Protein AF-A0AAN7AC99-F1 (afdb_monomer)

Solvent-accessible surface area (backbone atoms only — not comparable to full-atom values): 10143 Å² total; per-residue (Å²): 61,34,10,48,75,54,50,73,78,35,61,65,50,78,45,85,40,84,50,77,45,73,51,85,90,73,48,74,41,84,30,55,33,36,29,42,34,44,50,73,46,70,27,24,34,91,86,66,47,82,40,74,46,82,44,77,47,74,32,44,46,38,80,82,43,95,78,34,57,52,81,52,66,87,57,31,57,85,30,52,51,42,79,42,80,88,78,26,31,37,37,25,59,74,73,48,34,37,29,78,55,86,79,74,82,84,65,78,83,82,85,72,84,70,44,68,74,61,93,81,88,73,60,95,94,62,86,80,91,76,62,64,50,67,80,86,73,68,79,87,46,75,45,78,45,78,54,93,49,95,88,51,69,75,45,79,46,49,64,81,62,129

Sequence (162 aa):
MIGRDLLKKFDHTIEDRLGKGKGIAKKKVKLTQWATFTCYLKGEDYNGVPTLAKITKGGWVVEELEAGALLGQDFLKPYGGIINLETAEIDLTQIKLKVKGKIQPTSRACTRKVTTTKKVTLMPGQEAYVPVDYKPLPNDRCFRFEPGHAAGLEAVVDAKTP

pLDDT: mean 80.94, std 13.47, range [46.47, 96.5]

Secondary structure (DSSP, 8-state):
-EEHHHHTTSEEEEEEEEEEEE-GGGPEEEEEEEEEEEEEEEEE-TTS-EEEEEEEEEEEEES--TTSB---HHHHGGGTEEEETTTTEEEEGGGTEEEE------SPP-----EESS-----TT---PPPEE-PPPPTT--EEE--SSTTPPPEEE-TT--

Structure (mmCIF, N/CA/C/O backbone):
data_AF-A0AAN7AC99-F1
#
_entry.id   AF-A0AAN7AC99-F1
#
loop_
_atom_site.group_PDB
_atom_site.id
_atom_site.type_symbol
_atom_site.label_atom_id
_atom_site.label_alt_id
_atom_site.label_comp_id
_atom_site.label_asym_id
_atom_site.label_entity_id
_atom_site.label_seq_id
_atom_site.pdbx_PDB_ins_code
_atom_site.Cartn_x
_atom_site.Cartn_y
_atom_site.Cartn_z
_atom_site.occupancy
_atom_site.B_iso_or_equiv
_atom_site.auth_seq_id
_atom_site.auth_comp_id
_atom_site.auth_asym_id
_atom_site.auth_atom_id
_atom_site.pdbx_PDB_model_num
ATOM 1 N N . MET A 1 1 ? -5.072 6.371 5.756 1.00 91.00 1 MET A N 1
ATOM 2 C CA . MET A 1 1 ? -6.362 7.083 5.955 1.00 91.00 1 MET A CA 1
ATOM 3 C C . MET A 1 1 ? -7.482 6.120 5.621 1.00 91.00 1 MET A C 1
ATOM 5 O O . MET A 1 1 ? -7.265 5.271 4.764 1.00 91.00 1 MET A O 1
ATOM 9 N N . ILE A 1 2 ? -8.639 6.235 6.263 1.00 93.31 2 ILE A N 1
ATOM 10 C CA . ILE A 1 2 ? -9.789 5.361 6.016 1.00 93.31 2 ILE A CA 1
ATOM 11 C C . ILE A 1 2 ? -11.086 6.173 6.002 1.00 93.31 2 ILE A C 1
ATOM 13 O O . ILE A 1 2 ? -11.273 7.064 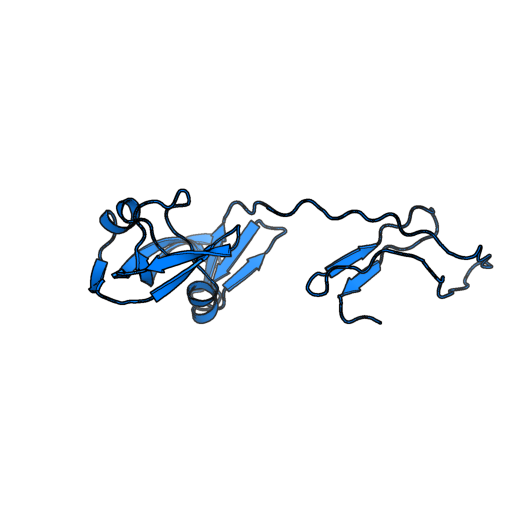6.830 1.00 93.31 2 ILE A O 1
ATOM 17 N N . GLY A 1 3 ? -11.951 5.885 5.033 1.00 93.38 3 GLY A N 1
ATOM 18 C CA . GLY A 1 3 ? -13.291 6.448 4.938 1.00 93.38 3 GLY A CA 1
ATOM 19 C C . GLY A 1 3 ? -14.195 5.871 6.021 1.00 93.38 3 GLY A C 1
ATOM 20 O O . GLY A 1 3 ? -14.154 4.665 6.284 1.00 93.38 3 GLY A O 1
ATOM 21 N N . ARG A 1 4 ? -15.025 6.713 6.640 1.00 93.50 4 ARG A N 1
ATOM 22 C CA . ARG A 1 4 ? -15.899 6.319 7.754 1.00 93.50 4 ARG A CA 1
ATOM 23 C C . ARG A 1 4 ? -16.811 5.143 7.398 1.00 93.50 4 ARG A C 1
ATOM 25 O O . ARG A 1 4 ? -16.999 4.249 8.217 1.00 93.50 4 ARG A O 1
ATOM 32 N N . ASP A 1 5 ? -17.335 5.102 6.178 1.00 93.06 5 ASP A N 1
ATOM 33 C CA . ASP A 1 5 ? -18.243 4.029 5.760 1.00 93.06 5 ASP A CA 1
ATOM 34 C C . ASP A 1 5 ? -17.555 2.680 5.569 1.00 93.06 5 ASP A C 1
ATOM 36 O O . ASP A 1 5 ? -18.155 1.640 5.843 1.00 93.06 5 ASP A O 1
ATOM 40 N N . LEU A 1 6 ? -16.287 2.677 5.150 1.00 92.94 6 LEU A N 1
ATOM 41 C CA . LEU A 1 6 ? -15.504 1.446 5.111 1.00 92.94 6 LEU A CA 1
ATOM 42 C C . LEU A 1 6 ? -15.120 1.005 6.527 1.00 92.94 6 LEU A C 1
ATOM 44 O O . LEU A 1 6 ? -15.217 -0.178 6.839 1.00 92.94 6 LEU A O 1
ATOM 48 N N . LEU A 1 7 ? -14.737 1.952 7.389 1.00 94.62 7 LEU A N 1
ATOM 49 C CA . LEU A 1 7 ? -14.341 1.682 8.771 1.00 94.62 7 LEU A CA 1
ATOM 50 C C . LEU A 1 7 ? -15.433 0.941 9.559 1.00 94.62 7 LEU A C 1
ATOM 52 O O . LEU A 1 7 ? -15.119 -0.013 10.262 1.00 94.62 7 LEU A O 1
ATOM 56 N N . LYS A 1 8 ? -16.711 1.307 9.376 1.00 93.75 8 LYS A N 1
ATOM 57 C CA . LYS A 1 8 ? -17.866 0.641 10.015 1.00 93.75 8 LYS A CA 1
ATOM 58 C C . LYS A 1 8 ? -17.958 -0.866 9.733 1.00 93.75 8 LYS A C 1
ATOM 60 O O . LYS A 1 8 ? -18.641 -1.570 10.466 1.00 93.75 8 LYS A O 1
ATOM 65 N N . LYS A 1 9 ? -17.316 -1.360 8.668 1.00 93.44 9 LYS A N 1
ATOM 66 C CA . LYS A 1 9 ? -17.312 -2.785 8.290 1.00 93.44 9 LYS A CA 1
ATOM 67 C C . LYS A 1 9 ? -16.213 -3.588 8.986 1.00 93.44 9 LYS A C 1
ATOM 69 O O . LYS A 1 9 ? -16.163 -4.805 8.827 1.00 93.44 9 LYS A O 1
ATOM 74 N N . PHE A 1 10 ? -15.315 -2.919 9.700 1.00 93.69 10 PHE A N 1
ATOM 75 C CA . PHE A 1 10 ? -14.202 -3.537 10.403 1.00 93.69 10 PHE A CA 1
ATOM 76 C C . PHE A 1 10 ? -14.416 -3.480 11.908 1.00 93.69 10 PHE A C 1
ATOM 78 O O . PHE A 1 10 ? -15.097 -2.592 12.420 1.00 93.69 10 PHE A O 1
ATOM 85 N N . ASP A 1 11 ? -13.786 -4.411 12.617 1.00 93.25 11 ASP A N 1
ATOM 86 C CA . ASP A 1 11 ? -13.581 -4.253 14.051 1.00 93.25 11 ASP A CA 1
ATOM 87 C C . ASP A 1 11 ? -12.610 -3.086 14.269 1.00 93.25 11 ASP A C 1
ATOM 89 O O . ASP A 1 11 ? -11.537 -3.049 13.648 1.00 93.25 11 ASP A O 1
ATOM 93 N N . HIS A 1 12 ? -13.025 -2.091 15.054 1.00 96.44 12 HIS A N 1
ATOM 94 C CA . HIS A 1 12 ? -12.291 -0.841 15.181 1.00 96.44 12 HIS A CA 1
ATOM 95 C C . HIS A 1 12 ? -12.543 -0.092 16.490 1.00 96.44 12 HIS A C 1
ATOM 97 O O . HIS A 1 12 ? -13.604 -0.173 17.102 1.00 96.44 12 HIS A O 1
ATOM 103 N N . THR A 1 13 ? -11.561 0.726 16.862 1.00 96.44 13 THR A N 1
ATOM 104 C CA . THR A 1 13 ? -11.660 1.757 17.896 1.00 96.44 13 THR A CA 1
ATOM 105 C C . THR A 1 13 ? -11.410 3.128 17.276 1.00 96.44 13 THR A C 1
ATOM 107 O O . THR A 1 13 ? -10.697 3.235 16.275 1.00 96.44 13 THR A O 1
ATOM 110 N N . ILE A 1 14 ? -12.000 4.180 17.850 1.00 96.12 14 ILE A N 1
ATOM 111 C CA . ILE A 1 14 ? -11.800 5.572 17.427 1.00 96.12 14 ILE A CA 1
ATOM 112 C C . ILE A 1 14 ? -11.394 6.397 18.643 1.00 96.12 14 ILE A C 1
ATOM 114 O O . ILE A 1 14 ? -12.011 6.290 19.699 1.00 96.12 14 ILE A O 1
ATOM 118 N N . GLU A 1 15 ? -10.383 7.238 18.468 1.00 96.50 15 GLU A N 1
ATOM 119 C CA . GLU A 1 15 ? -9.959 8.244 19.434 1.00 96.50 15 GLU A CA 1
ATOM 120 C C . GLU A 1 15 ? -9.945 9.633 18.787 1.00 96.50 15 GLU A C 1
ATOM 122 O O . GLU A 1 15 ? -9.653 9.792 17.591 1.00 96.50 15 GLU A O 1
ATOM 127 N N . ASP A 1 16 ? -10.237 10.653 19.590 1.00 95.75 16 ASP A N 1
ATOM 128 C CA . ASP A 1 16 ? -10.082 12.034 19.162 1.00 95.75 16 ASP A CA 1
ATOM 129 C C . ASP A 1 16 ? -8.599 12.390 19.138 1.00 95.75 16 ASP A C 1
ATOM 131 O O . ASP A 1 16 ? -7.880 12.324 20.136 1.00 95.75 16 ASP A O 1
ATOM 135 N N . ARG A 1 17 ? -8.124 12.780 17.958 1.00 94.31 17 ARG A N 1
ATOM 136 C CA . ARG A 1 17 ? -6.724 13.113 17.732 1.00 94.31 17 ARG A CA 1
ATOM 137 C C . ARG A 1 17 ? -6.632 14.191 16.671 1.00 94.31 17 ARG A C 1
ATOM 139 O O . ARG A 1 17 ? -7.193 14.071 15.587 1.00 94.31 17 ARG A O 1
ATOM 146 N N . LEU A 1 18 ? -5.892 15.255 16.957 1.00 91.12 18 LEU A N 1
ATOM 147 C CA . LEU A 1 18 ? -5.720 16.345 16.004 1.00 91.12 18 LEU A CA 1
ATOM 148 C C . LEU A 1 18 ? -4.532 16.074 15.080 1.00 91.12 18 LEU A C 1
ATOM 150 O O . LEU A 1 18 ? -3.412 15.820 15.521 1.00 91.12 18 LEU A O 1
ATOM 154 N N . GLY A 1 19 ? -4.782 16.172 13.780 1.00 88.69 19 GLY A N 1
ATOM 155 C CA . GLY A 1 19 ? -3.798 15.990 12.725 1.00 88.69 19 GLY A CA 1
ATOM 156 C C . GLY A 1 19 ? -4.047 16.918 11.541 1.00 88.69 19 GLY A C 1
ATOM 157 O O . GLY A 1 19 ? -5.092 17.562 11.406 1.00 88.69 19 GLY A O 1
ATOM 158 N N . LYS A 1 20 ? -3.057 16.999 10.653 1.00 85.31 20 LYS A N 1
ATOM 159 C CA . LYS A 1 20 ? -3.162 17.726 9.385 1.00 85.31 20 LYS A CA 1
ATOM 160 C C . LYS A 1 20 ? -2.705 16.811 8.259 1.00 85.31 20 LYS A C 1
ATOM 162 O O . LYS A 1 20 ? -1.591 16.298 8.296 1.00 85.31 20 LYS A O 1
ATOM 167 N N . GLY A 1 21 ? -3.562 16.633 7.262 1.00 81.44 21 GLY A N 1
ATOM 168 C CA . GLY A 1 21 ? -3.241 15.963 6.006 1.00 81.44 21 GLY A CA 1
ATOM 169 C C . GLY A 1 21 ? -3.084 16.977 4.879 1.00 81.44 21 GLY A C 1
ATOM 170 O O . GLY A 1 21 ? -3.640 18.078 4.930 1.00 81.44 21 GLY A O 1
ATOM 171 N N . LYS A 1 22 ? -2.336 16.613 3.839 1.00 79.94 22 LYS A N 1
ATOM 172 C CA . LYS A 1 22 ? -2.223 17.408 2.615 1.00 79.94 22 LYS A CA 1
ATOM 173 C C . LYS A 1 22 ? -2.600 16.532 1.430 1.00 79.94 22 LYS A C 1
ATOM 175 O O . LYS A 1 22 ? -1.973 15.502 1.214 1.00 79.94 22 LYS A O 1
ATOM 180 N N . GLY A 1 23 ? -3.624 16.951 0.695 1.00 71.06 23 GLY A N 1
ATOM 181 C CA . GLY A 1 23 ? -4.068 16.269 -0.515 1.00 71.06 23 GLY A CA 1
ATOM 182 C C . GLY A 1 23 ? -3.488 16.870 -1.793 1.00 71.06 23 GLY A C 1
ATOM 183 O O . GLY A 1 23 ? -2.695 17.824 -1.779 1.00 71.06 23 GLY A O 1
ATOM 184 N N . ILE A 1 24 ? -3.960 16.329 -2.916 1.00 61.31 24 ILE A N 1
ATOM 185 C CA . ILE A 1 24 ? -3.816 16.931 -4.244 1.00 61.31 24 ILE A CA 1
ATOM 186 C C . ILE A 1 24 ? -4.414 18.356 -4.195 1.00 61.31 24 ILE A C 1
ATOM 188 O O . ILE A 1 24 ? -5.363 18.615 -3.457 1.00 61.31 24 ILE A O 1
ATOM 192 N N . ALA A 1 25 ? -3.800 19.308 -4.907 1.00 59.34 25 ALA A N 1
ATOM 193 C CA . ALA A 1 25 ? -4.110 20.749 -4.870 1.00 59.34 25 ALA A CA 1
ATOM 194 C C . ALA A 1 25 ? -3.717 21.517 -3.586 1.00 59.34 25 ALA A C 1
ATOM 196 O O . ALA A 1 25 ? -4.184 22.630 -3.360 1.00 59.34 25 ALA A O 1
ATOM 197 N N . LYS A 1 26 ? -2.818 20.973 -2.747 1.00 55.72 26 LYS A N 1
ATOM 198 C CA . LYS A 1 26 ? -2.272 21.641 -1.538 1.00 55.72 26 LYS A CA 1
ATOM 199 C C . LYS A 1 26 ? -3.327 22.045 -0.491 1.00 55.72 26 LYS A C 1
ATOM 201 O O . LYS A 1 26 ? -2.976 22.722 0.478 1.00 55.72 26 LYS A O 1
ATOM 206 N N . LYS A 1 27 ? -4.580 21.603 -0.630 1.00 69.38 27 LYS A N 1
ATOM 207 C CA . LYS A 1 27 ? -5.632 21.845 0.358 1.00 69.38 27 LYS A CA 1
ATOM 208 C C . LYS A 1 27 ? -5.279 21.072 1.631 1.00 69.38 27 LYS A C 1
ATOM 210 O O . LYS A 1 27 ? -5.041 19.862 1.595 1.00 69.38 27 LYS A O 1
ATOM 215 N N . LYS A 1 28 ? -5.157 21.794 2.747 1.00 75.19 28 LYS A N 1
ATOM 216 C CA . LYS A 1 28 ? -4.938 21.193 4.066 1.00 75.19 28 LYS A CA 1
ATOM 217 C C . LYS A 1 28 ? -6.261 20.593 4.523 1.00 75.19 28 LYS A C 1
ATOM 219 O O . LYS A 1 28 ? -7.256 21.307 4.598 1.00 75.19 28 LYS A O 1
ATOM 224 N N . VAL A 1 29 ? -6.258 19.303 4.829 1.00 79.81 29 VAL A N 1
ATOM 225 C CA . VAL A 1 29 ? -7.406 18.615 5.421 1.00 79.81 29 VA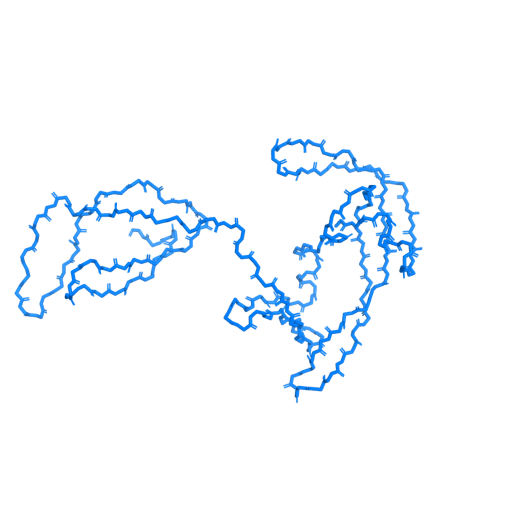L A CA 1
ATOM 226 C C . VAL A 1 29 ? -7.159 18.539 6.922 1.00 79.81 29 VAL A C 1
ATOM 228 O O . VAL A 1 29 ? -6.108 18.058 7.359 1.00 79.81 29 VAL A O 1
ATOM 231 N N . LYS A 1 30 ? -8.095 19.073 7.710 1.00 83.69 30 LYS A N 1
ATOM 232 C CA . LYS A 1 30 ? -8.075 18.931 9.168 1.00 83.69 30 LYS A CA 1
ATOM 233 C C . LYS A 1 30 ? -8.521 17.509 9.496 1.00 83.69 30 LYS A C 1
ATOM 235 O O . LYS A 1 30 ? -9.571 17.083 9.034 1.00 83.69 30 LYS A O 1
ATOM 240 N N . LEU A 1 31 ? -7.708 16.793 10.261 1.00 90.38 31 LEU A N 1
ATOM 241 C CA . LEU A 1 31 ? -7.987 15.432 10.703 1.00 90.38 31 LEU A CA 1
ATOM 242 C C . LEU A 1 31 ? -8.249 15.503 12.205 1.00 90.38 31 LEU A C 1
ATOM 244 O O . LEU A 1 31 ? -7.467 16.120 12.929 1.00 90.38 31 LEU A O 1
ATOM 248 N N . THR A 1 32 ? -9.374 14.960 12.655 1.00 92.56 32 THR A N 1
ATOM 249 C CA . THR A 1 32 ? -9.828 15.083 14.052 1.00 92.56 32 THR A CA 1
ATOM 250 C C . THR A 1 32 ? -9.977 13.745 14.756 1.00 92.56 32 THR A C 1
ATOM 252 O O . THR A 1 32 ? -10.095 13.724 15.976 1.00 92.56 32 THR A O 1
ATOM 255 N N . GLN A 1 33 ? -9.955 12.643 14.009 1.00 95.12 33 GLN A N 1
ATOM 256 C CA . GLN A 1 33 ? -10.164 11.306 14.543 1.00 95.12 33 GLN A CA 1
ATOM 257 C C . GLN A 1 33 ? -9.141 10.331 13.980 1.00 95.12 33 GLN A C 1
ATOM 259 O O . GLN A 1 33 ? -8.847 10.322 12.779 1.00 95.12 33 GLN A O 1
ATOM 264 N N . TRP A 1 34 ? -8.618 9.494 14.864 1.00 95.69 34 TRP A N 1
ATOM 265 C CA . TRP A 1 34 ? -7.735 8.389 14.536 1.00 95.69 34 TRP A CA 1
ATOM 266 C C . TRP A 1 34 ? -8.445 7.085 14.875 1.00 95.69 34 TRP A C 1
ATOM 268 O O . TRP A 1 34 ? -9.023 6.960 15.949 1.00 95.69 34 TRP A O 1
ATOM 278 N N . ALA A 1 35 ? -8.422 6.125 13.956 1.00 96.31 35 ALA A N 1
ATOM 279 C CA . ALA A 1 35 ? -8.989 4.807 14.188 1.00 96.31 35 ALA A CA 1
ATOM 280 C C . ALA A 1 35 ? -7.905 3.740 14.165 1.00 96.31 35 ALA A C 1
ATOM 282 O O . ALA A 1 35 ? -7.013 3.788 13.317 1.00 96.31 35 ALA A O 1
ATOM 283 N N . THR A 1 36 ? -8.022 2.754 15.049 1.00 96.25 36 THR A N 1
ATOM 284 C CA . THR A 1 36 ? -7.304 1.481 14.937 1.00 96.25 36 THR A CA 1
ATOM 285 C C . THR A 1 36 ? -8.305 0.435 14.493 1.00 96.25 36 THR A C 1
ATOM 287 O O . THR A 1 36 ? -9.332 0.274 15.137 1.00 96.25 36 THR A O 1
ATOM 290 N N . PHE A 1 37 ? -8.039 -0.244 13.383 1.00 94.81 37 PHE A N 1
ATOM 291 C CA . PHE A 1 37 ? -8.970 -1.197 12.790 1.00 94.81 37 PHE A CA 1
ATOM 292 C C . PHE A 1 37 ? -8.253 -2.453 12.313 1.00 94.81 37 PHE A C 1
ATOM 294 O O . PHE A 1 37 ? -7.076 -2.418 11.941 1.00 94.81 37 PHE A O 1
ATOM 301 N N . THR A 1 38 ? -8.981 -3.565 12.300 1.00 93.56 38 THR A N 1
ATOM 302 C CA . THR A 1 38 ? -8.496 -4.837 11.773 1.00 93.56 38 THR A CA 1
ATOM 303 C C . THR A 1 38 ? -9.171 -5.156 10.447 1.00 93.56 38 THR A C 1
ATOM 305 O O . THR A 1 38 ? -10.394 -5.242 10.362 1.00 93.56 38 THR A O 1
ATOM 308 N N . CYS A 1 39 ? -8.370 -5.375 9.408 1.00 91.31 39 CYS A N 1
ATOM 309 C CA . CYS A 1 39 ? -8.830 -5.828 8.103 1.00 91.31 39 CYS A CA 1
ATOM 310 C C . CYS A 1 39 ? -8.186 -7.165 7.718 1.00 91.31 39 CYS A C 1
ATOM 312 O O . CYS A 1 39 ? -7.203 -7.612 8.314 1.00 91.31 39 CYS A O 1
ATOM 314 N N . TYR A 1 40 ? -8.767 -7.809 6.709 1.00 91.62 40 TYR A N 1
ATOM 315 C CA . TYR A 1 40 ? -8.271 -9.063 6.162 1.00 91.62 40 TYR A CA 1
ATOM 316 C C . TYR A 1 40 ? -7.837 -8.847 4.716 1.00 91.62 40 TYR A C 1
ATOM 318 O O . TYR A 1 40 ? -8.619 -8.354 3.900 1.00 91.62 40 TYR A O 1
ATOM 326 N N . LEU A 1 41 ? -6.596 -9.209 4.400 1.00 91.44 41 LEU A N 1
ATOM 327 C CA . LEU A 1 41 ? -6.070 -9.176 3.041 1.00 91.44 41 LEU A CA 1
ATOM 328 C C . LEU A 1 41 ? -6.091 -10.572 2.445 1.00 91.44 41 LEU A C 1
ATOM 330 O O . LEU A 1 41 ? -5.493 -11.502 2.984 1.00 91.44 41 LEU A O 1
ATOM 334 N N . LYS A 1 42 ? -6.776 -10.696 1.313 1.00 92.75 42 LYS A N 1
ATOM 335 C CA . LYS A 1 42 ? -6.763 -11.904 0.498 1.00 92.75 42 LYS A CA 1
ATOM 336 C C . LYS A 1 42 ? -5.564 -11.851 -0.443 1.00 92.75 42 LYS A C 1
ATOM 338 O O . LYS A 1 42 ? -5.370 -10.853 -1.133 1.00 92.75 42 LYS A O 1
ATOM 343 N N . GLY A 1 43 ? -4.799 -12.930 -0.483 1.00 94.31 43 GLY A N 1
ATOM 344 C CA . GLY A 1 43 ? -3.658 -13.089 -1.371 1.00 94.31 43 GLY A CA 1
ATOM 345 C C . GLY A 1 43 ? -3.342 -14.559 -1.611 1.00 94.31 43 GLY A C 1
ATOM 346 O O . GLY A 1 43 ? -4.164 -15.435 -1.343 1.00 94.31 43 GLY A O 1
ATOM 347 N N . GLU A 1 44 ? -2.144 -14.813 -2.106 1.00 96.06 44 GLU A N 1
ATOM 348 C CA . GLU A 1 44 ? -1.564 -16.140 -2.296 1.00 96.06 44 GLU A CA 1
ATOM 349 C C . GLU A 1 44 ? -0.279 -16.226 -1.465 1.00 96.06 44 GLU A C 1
ATOM 351 O O . GLU A 1 44 ? 0.450 -15.238 -1.340 1.00 96.06 44 GLU A O 1
ATOM 356 N N . ASP A 1 45 ? -0.003 -17.381 -0.866 1.00 94.06 45 ASP A N 1
ATOM 357 C CA . ASP A 1 45 ? 1.312 -17.635 -0.283 1.00 94.06 45 ASP A CA 1
ATOM 358 C C . ASP A 1 45 ? 2.361 -17.865 -1.391 1.00 94.06 45 ASP A C 1
ATOM 360 O O . ASP A 1 45 ? 2.076 -17.819 -2.591 1.00 94.06 45 ASP A O 1
ATOM 364 N N . TYR A 1 46 ? 3.611 -18.125 -1.011 1.00 92.94 46 TYR A N 1
ATOM 365 C CA . TYR A 1 46 ? 4.682 -18.350 -1.991 1.00 92.94 46 TYR A CA 1
ATOM 366 C C . TYR A 1 46 ? 4.580 -19.690 -2.736 1.00 92.94 46 TYR A C 1
ATOM 368 O O . TYR A 1 46 ? 5.282 -19.878 -3.727 1.00 92.94 46 TYR A O 1
ATOM 376 N N . ASN A 1 47 ? 3.691 -20.582 -2.299 1.00 93.25 47 ASN A N 1
ATOM 377 C CA . ASN A 1 47 ? 3.373 -21.837 -2.972 1.00 93.25 47 ASN A CA 1
ATOM 378 C C . ASN A 1 47 ? 2.136 -21.708 -3.882 1.00 93.25 47 ASN A C 1
ATOM 380 O O . ASN A 1 47 ? 1.724 -22.694 -4.489 1.00 93.25 47 ASN A O 1
ATOM 384 N N . GLY A 1 48 ? 1.533 -20.516 -3.977 1.00 90.88 48 GLY A N 1
ATOM 385 C CA . GLY A 1 48 ? 0.320 -20.265 -4.757 1.00 90.88 48 GLY A CA 1
ATOM 386 C C . GLY A 1 48 ? -0.981 -20.645 -4.041 1.00 90.88 48 GLY A C 1
ATOM 387 O O . GLY A 1 48 ? -2.034 -20.693 -4.674 1.00 90.88 48 GLY A O 1
ATOM 388 N N . VAL A 1 49 ? -0.945 -20.917 -2.733 1.00 94.31 49 VAL A N 1
ATOM 389 C CA . VAL A 1 49 ? -2.124 -21.280 -1.940 1.00 94.31 49 VAL A CA 1
ATOM 390 C C . VAL A 1 49 ? -2.895 -20.017 -1.544 1.00 94.31 49 VAL A C 1
ATOM 392 O O . VAL A 1 49 ? -2.328 -19.128 -0.894 1.00 94.31 49 VAL A O 1
ATOM 395 N N . PRO A 1 50 ? -4.201 -19.922 -1.866 1.00 95.12 50 PRO A N 1
ATOM 396 C CA . PRO A 1 50 ? -5.035 -18.811 -1.430 1.00 95.12 50 PRO A CA 1
ATOM 397 C C . PRO A 1 50 ? -5.026 -18.670 0.092 1.00 95.12 50 PRO A C 1
ATOM 399 O O . PRO A 1 50 ? -5.405 -19.585 0.819 1.00 95.12 50 PRO A O 1
ATOM 402 N N . THR A 1 51 ? -4.619 -17.499 0.569 1.00 94.12 51 THR A N 1
ATOM 403 C CA . THR A 1 51 ? -4.407 -17.219 1.990 1.00 94.12 51 THR A CA 1
ATOM 404 C C . THR A 1 51 ? -5.095 -15.914 2.380 1.00 94.12 51 THR A C 1
ATOM 406 O O . THR A 1 51 ? -5.188 -14.969 1.591 1.00 94.12 51 THR A O 1
ATOM 409 N N . LEU A 1 52 ? -5.594 -15.860 3.616 1.00 93.75 52 LEU A N 1
ATOM 410 C CA . LEU A 1 52 ? -6.197 -14.669 4.204 1.00 93.75 52 LEU A CA 1
ATOM 411 C C . LEU A 1 52 ? -5.353 -14.202 5.393 1.00 93.75 52 LEU A C 1
ATOM 413 O O . LEU A 1 52 ? -5.280 -14.884 6.412 1.00 93.75 52 LEU A O 1
ATOM 417 N N . ALA A 1 53 ? -4.728 -13.034 5.275 1.00 93.31 53 ALA A N 1
ATOM 418 C CA . ALA A 1 53 ? -3.925 -12.453 6.344 1.00 93.31 53 ALA A CA 1
ATOM 419 C C . ALA A 1 53 ? -4.734 -11.441 7.157 1.00 93.31 53 ALA A C 1
ATOM 421 O O . ALA A 1 53 ? -5.354 -10.535 6.600 1.00 93.31 53 ALA A O 1
ATOM 422 N N . LYS A 1 54 ? -4.692 -11.570 8.486 1.00 93.31 54 LYS A N 1
ATOM 423 C CA . LYS A 1 54 ? -5.272 -10.605 9.427 1.00 93.31 54 LYS A CA 1
ATOM 424 C C . LYS A 1 54 ? -4.272 -9.484 9.700 1.00 93.31 54 LYS A C 1
ATOM 426 O O . LYS A 1 54 ? -3.134 -9.751 10.077 1.00 93.31 54 LYS A O 1
ATOM 431 N N . ILE A 1 55 ? -4.705 -8.236 9.551 1.00 91.25 55 ILE A N 1
ATOM 432 C CA . ILE A 1 55 ? -3.861 -7.050 9.704 1.00 91.25 55 ILE A CA 1
ATOM 433 C C . ILE A 1 55 ? -4.568 -6.044 10.597 1.00 91.25 55 ILE A C 1
ATOM 435 O O . ILE A 1 55 ? -5.703 -5.666 10.330 1.00 91.25 55 ILE A O 1
ATOM 439 N N . THR A 1 56 ? -3.870 -5.559 11.620 1.00 92.31 56 THR A N 1
ATOM 440 C CA . THR A 1 56 ? -4.339 -4.449 12.455 1.00 92.31 56 THR A CA 1
ATOM 441 C C . THR A 1 56 ? -3.543 -3.199 12.130 1.00 92.31 56 THR A C 1
ATOM 443 O O . THR A 1 56 ? -2.311 -3.220 12.129 1.00 92.31 56 THR A O 1
ATOM 446 N N . LYS A 1 57 ? -4.240 -2.099 11.844 1.00 91.81 57 LYS A N 1
ATOM 447 C CA . LYS A 1 57 ? -3.613 -0.856 11.410 1.00 91.81 57 LYS A CA 1
ATOM 448 C C . LYS A 1 57 ? -4.334 0.367 11.966 1.00 91.81 57 LYS A C 1
ATOM 450 O O . LYS A 1 57 ? -5.549 0.384 12.115 1.00 91.81 57 LYS A O 1
ATOM 455 N N . GLY A 1 58 ? -3.553 1.405 12.251 1.00 93.38 58 GLY A N 1
ATOM 456 C CA . GLY A 1 58 ? -4.059 2.730 12.591 1.00 93.38 58 GLY A CA 1
ATOM 457 C C . GLY A 1 58 ? -4.141 3.646 11.370 1.00 93.38 58 GLY A C 1
ATOM 458 O O . GLY A 1 58 ? -3.274 3.595 10.492 1.00 93.38 58 GLY A O 1
ATOM 459 N N . GLY A 1 59 ? -5.140 4.521 11.324 1.00 93.88 59 GLY A N 1
ATOM 460 C CA . GLY A 1 59 ? -5.243 5.545 10.296 1.00 93.88 59 GLY A CA 1
ATOM 461 C C . GLY A 1 59 ? -6.205 6.673 10.648 1.00 93.88 59 GLY A C 1
ATOM 462 O O . GLY A 1 59 ? -7.169 6.496 11.383 1.00 93.88 59 GLY A O 1
ATOM 463 N N . TRP A 1 60 ? -5.959 7.845 10.064 1.00 94.81 60 TRP A N 1
ATOM 464 C CA . TRP A 1 60 ? -6.882 8.976 10.155 1.00 94.81 60 TRP A CA 1
ATOM 465 C C . TRP A 1 60 ? -8.226 8.657 9.500 1.00 94.81 60 TRP A C 1
ATOM 467 O O . TRP A 1 60 ? -8.243 8.188 8.353 1.00 94.81 60 TRP A O 1
ATOM 477 N N . VAL A 1 61 ? -9.310 8.964 10.210 1.00 94.12 61 VAL A N 1
ATOM 478 C CA . VAL A 1 61 ? -10.687 8.844 9.721 1.00 94.12 61 VAL A CA 1
ATOM 479 C C . VAL A 1 61 ? -11.037 10.076 8.897 1.00 94.12 61 VAL A C 1
ATOM 481 O O . VAL A 1 61 ? -10.733 11.207 9.283 1.00 94.12 61 VAL A O 1
ATOM 484 N N . VAL A 1 62 ? -11.672 9.852 7.753 1.00 91.88 62 VAL A N 1
ATOM 485 C CA . VAL A 1 62 ? -12.241 10.898 6.901 1.00 91.88 62 VAL A CA 1
ATOM 486 C C . VAL A 1 62 ? -13.669 10.539 6.524 1.00 91.88 62 VAL A C 1
ATOM 488 O O . VAL A 1 62 ? -13.988 9.361 6.388 1.00 91.88 62 VAL A O 1
ATOM 491 N N . GLU A 1 63 ? -14.525 11.546 6.360 1.00 87.62 63 GLU A N 1
ATOM 492 C CA . GLU A 1 63 ? -15.928 11.319 5.989 1.00 87.62 63 GLU A CA 1
ATOM 493 C C . GLU A 1 63 ? -16.034 10.732 4.581 1.00 87.62 63 GLU A C 1
ATOM 495 O O . GLU A 1 63 ? -16.595 9.657 4.394 1.00 87.62 63 GLU A O 1
ATOM 500 N N . GLU A 1 64 ? -15.398 11.385 3.608 1.00 84.06 64 GLU A N 1
ATOM 501 C CA .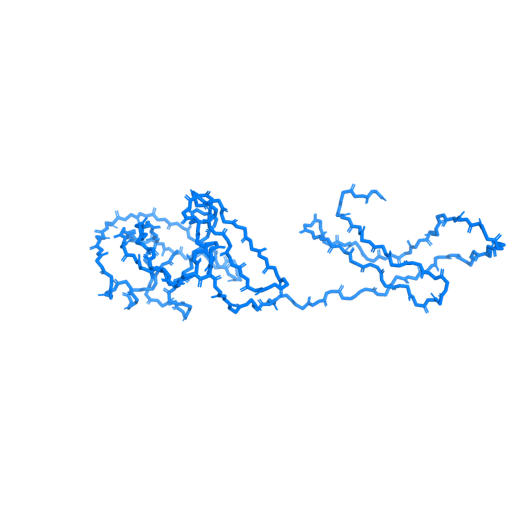 GLU A 1 64 ? -15.494 11.018 2.198 1.00 84.06 64 GLU A CA 1
ATOM 502 C C . GLU A 1 64 ? -14.122 10.624 1.649 1.00 84.06 64 GLU A C 1
ATOM 504 O O . GLU A 1 64 ? -13.180 11.422 1.607 1.00 84.06 64 GLU A O 1
ATOM 509 N N . LEU A 1 65 ? -14.007 9.365 1.226 1.00 85.44 65 LEU A N 1
ATOM 510 C CA . LEU A 1 65 ? -12.824 8.833 0.562 1.00 85.44 65 LEU A CA 1
ATOM 511 C C . LEU A 1 65 ? -13.249 7.805 -0.483 1.00 85.44 65 LEU A C 1
ATOM 513 O O . LEU A 1 65 ? -13.583 6.676 -0.137 1.00 85.44 65 LEU A O 1
ATOM 517 N N . GLU A 1 66 ? -13.192 8.189 -1.758 1.00 83.94 66 GLU A N 1
ATOM 518 C CA . GLU A 1 66 ? -13.630 7.359 -2.893 1.00 83.94 66 GLU A CA 1
ATOM 519 C C . GLU A 1 66 ? -12.929 5.992 -2.934 1.00 83.94 66 GLU A C 1
ATOM 521 O O . GLU A 1 66 ? -13.567 4.962 -3.121 1.00 83.94 66 GLU A O 1
ATOM 526 N N . ALA A 1 67 ? -11.621 5.961 -2.660 1.00 84.31 67 ALA A N 1
ATOM 527 C CA . ALA A 1 67 ? -10.842 4.723 -2.605 1.00 84.31 67 ALA A CA 1
ATOM 528 C C . ALA A 1 67 ? -11.182 3.823 -1.395 1.00 84.31 67 ALA A C 1
ATOM 530 O O . ALA A 1 67 ? -10.643 2.725 -1.270 1.00 84.31 67 ALA A O 1
ATOM 531 N N . GLY A 1 68 ? -12.011 4.292 -0.457 1.00 89.31 68 GLY A N 1
ATOM 532 C CA . G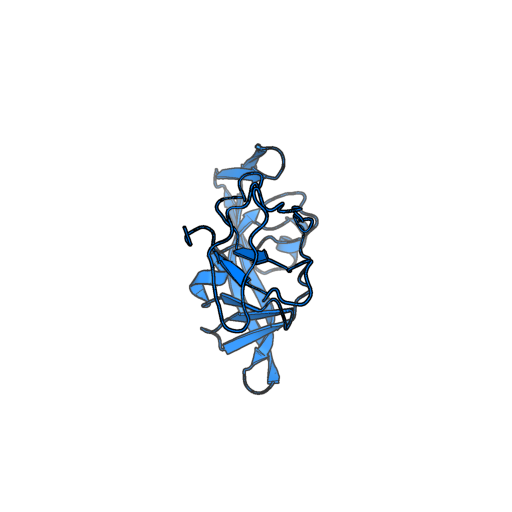LY A 1 68 ? -12.342 3.618 0.799 1.00 89.31 68 GLY A CA 1
ATOM 533 C C . GLY A 1 68 ? -11.212 3.658 1.831 1.00 89.31 68 GLY A C 1
ATOM 534 O O . GLY A 1 68 ? -11.430 4.069 2.969 1.00 89.31 68 GLY A O 1
ATOM 535 N N . ALA A 1 69 ? -9.989 3.288 1.450 1.00 90.88 69 ALA A N 1
ATOM 536 C CA . ALA A 1 69 ? -8.802 3.385 2.293 1.00 90.88 69 ALA A CA 1
ATOM 537 C C . ALA A 1 69 ? -7.550 3.735 1.480 1.00 90.88 69 ALA A C 1
ATOM 539 O O . ALA A 1 69 ? -7.353 3.277 0.360 1.00 90.88 69 ALA A O 1
ATOM 540 N N . LEU A 1 70 ? -6.668 4.525 2.091 1.00 90.19 70 LEU A N 1
ATOM 541 C CA . LEU A 1 70 ? -5.323 4.804 1.596 1.00 90.19 70 LEU A CA 1
ATOM 542 C C . LEU A 1 70 ? -4.315 4.182 2.558 1.00 90.19 70 LEU A C 1
ATOM 544 O O . LEU A 1 70 ? -4.146 4.669 3.685 1.00 90.19 70 LEU A O 1
ATOM 548 N N . LEU A 1 71 ? -3.657 3.120 2.096 1.00 88.88 71 LEU A N 1
ATOM 549 C CA . LEU A 1 71 ? -2.583 2.430 2.801 1.00 88.88 71 LEU A CA 1
ATOM 550 C C . LEU A 1 71 ? -1.240 2.956 2.291 1.00 88.88 71 LEU A C 1
ATOM 552 O O . LEU A 1 71 ? -0.924 2.832 1.110 1.00 88.88 71 LEU A O 1
ATOM 556 N N . GLY A 1 72 ? 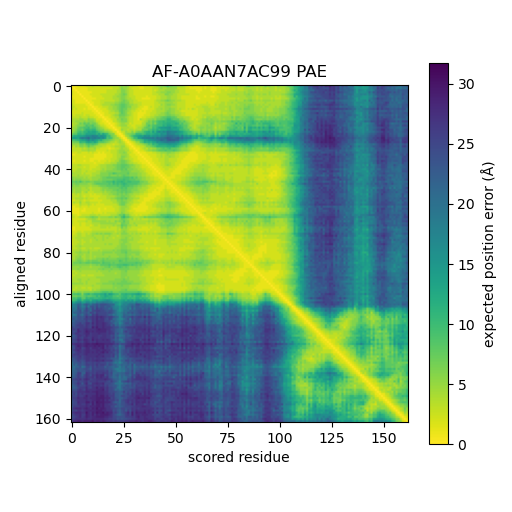-0.487 3.609 3.173 1.00 87.25 72 GLY A N 1
ATOM 557 C CA . GLY A 1 72 ? 0.780 4.238 2.826 1.00 87.25 72 GLY A CA 1
ATOM 558 C C . GLY A 1 72 ? 1.991 3.358 3.116 1.00 87.25 72 GLY A C 1
ATOM 559 O O . GLY A 1 72 ? 1.901 2.168 3.417 1.00 87.25 72 GLY A O 1
ATOM 560 N N . GLN A 1 73 ? 3.161 3.990 3.091 1.00 85.38 73 GLN A N 1
ATOM 561 C CA . GLN A 1 73 ? 4.424 3.354 3.471 1.00 85.38 73 GLN A CA 1
ATOM 562 C C . GLN A 1 73 ? 4.443 2.883 4.930 1.00 85.38 73 GLN A C 1
ATOM 564 O O . GLN A 1 73 ? 5.147 1.942 5.272 1.00 85.38 73 GLN A O 1
ATOM 569 N N . ASP A 1 74 ? 3.647 3.504 5.794 1.00 86.44 74 ASP A N 1
ATOM 570 C CA . ASP A 1 74 ? 3.451 3.082 7.178 1.00 86.44 74 ASP A CA 1
ATOM 571 C C . ASP A 1 74 ? 2.707 1.740 7.299 1.00 86.44 74 ASP A C 1
ATOM 573 O O . ASP A 1 74 ? 2.759 1.106 8.353 1.00 86.44 74 ASP A O 1
ATOM 577 N N . PHE A 1 75 ? 1.990 1.327 6.253 1.00 89.56 75 PHE A N 1
ATOM 578 C CA . PHE A 1 75 ? 1.438 -0.015 6.112 1.00 89.56 75 PHE A CA 1
ATOM 579 C C . PHE A 1 75 ? 2.446 -0.960 5.444 1.00 89.56 75 PHE A C 1
ATOM 581 O O . PHE A 1 75 ? 2.665 -2.049 5.953 1.00 89.56 75 PHE A O 1
ATOM 588 N N . LEU A 1 76 ? 3.094 -0.552 4.348 1.00 90.50 76 LEU A N 1
ATOM 589 C CA . LEU A 1 76 ? 3.978 -1.447 3.586 1.00 90.50 76 LEU A CA 1
ATOM 590 C C . LEU A 1 76 ? 5.270 -1.811 4.332 1.00 90.50 76 LEU A C 1
ATOM 592 O O . LEU A 1 76 ? 5.679 -2.970 4.315 1.00 90.50 76 LEU A O 1
ATOM 596 N N . LYS A 1 77 ? 5.917 -0.845 4.998 1.00 89.75 77 LYS A N 1
ATOM 597 C CA . LYS A 1 77 ? 7.238 -1.048 5.619 1.00 89.75 77 LYS A CA 1
ATOM 598 C C . LYS A 1 77 ? 7.267 -2.164 6.673 1.00 89.75 77 LYS A C 1
ATOM 600 O O . LYS A 1 77 ? 8.157 -3.003 6.568 1.00 89.75 77 LYS A O 1
ATOM 605 N N . PRO A 1 78 ? 6.331 -2.232 7.644 1.00 91.25 78 PRO A N 1
ATOM 606 C CA . PRO A 1 78 ? 6.319 -3.308 8.640 1.00 91.25 78 PRO A CA 1
ATOM 607 C C . PRO A 1 78 ? 6.213 -4.713 8.043 1.00 91.25 78 PRO A C 1
ATOM 609 O O . PRO A 1 78 ? 6.680 -5.667 8.653 1.00 91.25 78 PRO A O 1
ATOM 612 N N . TYR A 1 79 ? 5.615 -4.838 6.857 1.00 91.94 79 TYR A N 1
ATOM 613 C CA . TYR A 1 79 ? 5.413 -6.120 6.187 1.00 91.94 79 TYR A CA 1
ATOM 614 C C . TYR A 1 79 ? 6.438 -6.398 5.081 1.00 91.94 79 TYR A C 1
ATOM 616 O O . TYR A 1 79 ? 6.309 -7.395 4.374 1.00 91.94 79 TYR A O 1
ATOM 624 N N . GLY A 1 80 ? 7.456 -5.541 4.929 1.00 91.19 80 GLY A N 1
ATOM 625 C CA . GLY A 1 80 ? 8.455 -5.657 3.865 1.00 91.19 80 GLY A CA 1
ATOM 626 C C . GLY A 1 80 ? 7.832 -5.588 2.470 1.00 91.19 80 GLY A C 1
ATOM 627 O O . GLY A 1 80 ? 8.173 -6.401 1.615 1.00 91.19 80 GLY A O 1
ATOM 628 N N . GLY A 1 81 ? 6.884 -4.663 2.283 1.00 90.94 81 GLY A N 1
ATOM 629 C CA . GLY A 1 81 ? 6.089 -4.511 1.069 1.00 90.94 81 GLY A CA 1
ATOM 630 C C . GLY A 1 81 ? 6.906 -4.079 -0.148 1.00 90.94 81 GLY A C 1
ATOM 631 O O . GLY A 1 81 ? 7.455 -2.976 -0.165 1.00 90.94 81 GLY A O 1
ATOM 632 N N . ILE A 1 82 ? 6.920 -4.915 -1.184 1.00 90.06 82 ILE A N 1
ATOM 633 C CA . ILE A 1 82 ? 7.544 -4.652 -2.486 1.00 90.06 82 ILE A CA 1
ATOM 634 C C . ILE A 1 82 ? 6.443 -4.629 -3.547 1.00 90.06 82 ILE A C 1
ATOM 636 O O . ILE A 1 82 ? 5.620 -5.536 -3.602 1.00 90.06 82 ILE A O 1
ATOM 640 N N . ILE A 1 83 ? 6.406 -3.593 -4.387 1.00 88.44 83 ILE A N 1
ATOM 641 C CA . ILE A 1 83 ? 5.422 -3.479 -5.472 1.00 88.44 83 ILE A CA 1
ATOM 642 C C . ILE A 1 83 ? 6.089 -3.924 -6.772 1.00 88.44 83 ILE A C 1
ATOM 644 O O . ILE A 1 83 ? 7.007 -3.256 -7.249 1.00 88.44 83 ILE A O 1
ATOM 648 N N . ASN A 1 84 ? 5.615 -5.024 -7.350 1.00 84.62 84 ASN A N 1
ATOM 649 C CA . ASN A 1 84 ? 6.011 -5.473 -8.675 1.00 84.62 84 ASN A CA 1
ATOM 650 C C . ASN A 1 84 ? 5.054 -4.882 -9.723 1.00 84.62 84 ASN A C 1
ATOM 652 O O . ASN A 1 84 ? 3.863 -5.197 -9.755 1.00 84.62 84 ASN A O 1
ATOM 656 N N . LEU A 1 85 ? 5.585 -3.998 -10.571 1.00 82.12 85 LEU A N 1
ATOM 657 C CA . LEU A 1 85 ? 4.814 -3.321 -11.614 1.00 82.12 85 LEU A CA 1
ATOM 658 C C . LEU A 1 85 ? 4.499 -4.227 -12.812 1.00 82.12 85 LEU A C 1
ATOM 660 O O . LEU A 1 85 ? 3.497 -3.991 -13.481 1.00 82.12 85 LEU A O 1
ATOM 664 N N . GLU A 1 86 ? 5.323 -5.243 -13.072 1.00 82.00 86 GLU A N 1
ATOM 665 C CA . GLU A 1 86 ? 5.159 -6.165 -14.201 1.00 82.00 86 GLU A CA 1
ATOM 666 C C . GLU A 1 86 ? 4.058 -7.185 -13.922 1.00 82.00 86 GLU A C 1
ATOM 668 O O . GLU A 1 86 ? 3.186 -7.406 -14.758 1.00 82.00 86 GLU A O 1
ATOM 673 N N . THR A 1 87 ? 4.060 -7.768 -12.719 1.00 83.56 87 THR A N 1
ATOM 674 C CA . THR A 1 87 ? 3.049 -8.758 -12.315 1.00 83.56 87 THR A CA 1
ATOM 675 C C . THR A 1 87 ? 1.810 -8.130 -11.676 1.00 83.56 87 THR A C 1
ATOM 677 O O . THR A 1 87 ? 0.825 -8.823 -11.439 1.00 83.56 87 THR A O 1
ATOM 680 N N . ALA A 1 88 ? 1.828 -6.815 -11.434 1.00 86.56 88 ALA A N 1
ATOM 681 C CA . ALA A 1 88 ? 0.785 -6.084 -10.718 1.00 86.56 88 ALA A CA 1
ATOM 682 C C . ALA A 1 88 ? 0.506 -6.646 -9.308 1.00 86.56 88 ALA A C 1
ATOM 684 O O . ALA A 1 88 ? -0.639 -6.742 -8.855 1.00 86.56 88 ALA A O 1
ATOM 685 N N . GLU A 1 89 ? 1.575 -7.003 -8.598 1.00 90.31 89 GLU A N 1
ATOM 686 C CA . GLU A 1 89 ? 1.518 -7.645 -7.285 1.00 90.31 89 GLU A CA 1
ATOM 687 C C . GLU A 1 89 ? 2.211 -6.811 -6.213 1.00 90.31 89 GLU A C 1
ATOM 689 O O . GLU A 1 89 ? 3.193 -6.111 -6.458 1.00 90.31 89 GLU A O 1
ATOM 694 N N . ILE A 1 90 ? 1.699 -6.915 -4.991 1.00 92.00 90 ILE A N 1
ATOM 695 C CA . ILE A 1 90 ? 2.360 -6.426 -3.787 1.00 92.00 90 ILE A CA 1
ATOM 696 C C . ILE A 1 90 ? 2.826 -7.647 -3.001 1.00 92.00 90 ILE A C 1
ATOM 698 O O . ILE A 1 90 ? 2.003 -8.441 -2.546 1.00 92.00 90 ILE A O 1
ATOM 702 N N . ASP A 1 91 ? 4.134 -7.789 -2.834 1.00 93.88 91 ASP A N 1
ATOM 703 C CA . ASP A 1 91 ? 4.743 -8.840 -2.028 1.00 93.88 91 ASP A CA 1
ATOM 704 C C . ASP A 1 91 ? 4.974 -8.338 -0.599 1.00 93.88 91 ASP A C 1
ATOM 706 O O . ASP A 1 91 ? 5.758 -7.416 -0.368 1.00 93.88 91 ASP A O 1
ATOM 710 N N . LEU A 1 92 ? 4.265 -8.927 0.361 1.00 94.50 92 LEU A N 1
ATOM 711 C CA . LEU A 1 92 ? 4.401 -8.675 1.792 1.00 94.50 92 LEU A CA 1
ATOM 712 C C . LEU A 1 92 ? 5.310 -9.747 2.404 1.00 94.50 92 LEU A C 1
ATOM 714 O O . LEU A 1 92 ? 4.853 -10.696 3.050 1.00 94.50 92 LEU A O 1
ATOM 718 N N . THR A 1 93 ? 6.612 -9.582 2.184 1.00 94.06 93 THR A N 1
ATOM 719 C CA . THR A 1 93 ? 7.656 -10.577 2.480 1.00 94.06 93 THR A CA 1
ATOM 720 C C . THR A 1 93 ? 7.664 -11.084 3.926 1.00 94.06 93 THR A C 1
ATOM 722 O O . THR A 1 93 ? 7.901 -12.268 4.159 1.00 94.06 93 THR A O 1
ATOM 725 N N . GLN A 1 94 ? 7.342 -10.236 4.910 1.00 92.62 94 GLN A N 1
ATOM 726 C CA . GLN A 1 94 ? 7.359 -10.621 6.332 1.00 92.62 94 GLN A CA 1
ATOM 727 C C . GLN A 1 94 ? 6.247 -11.607 6.706 1.00 92.62 94 GLN A C 1
ATOM 729 O O . GLN A 1 94 ? 6.393 -12.376 7.652 1.00 92.62 94 GLN A O 1
ATOM 734 N N . ILE A 1 95 ? 5.140 -11.593 5.963 1.00 92.88 95 ILE A N 1
ATOM 735 C CA . ILE A 1 95 ? 4.003 -12.504 6.161 1.00 92.88 95 ILE A CA 1
ATOM 736 C C . ILE A 1 95 ? 3.840 -13.487 4.996 1.00 92.88 95 ILE A C 1
ATOM 738 O O . ILE A 1 95 ? 2.842 -14.199 4.943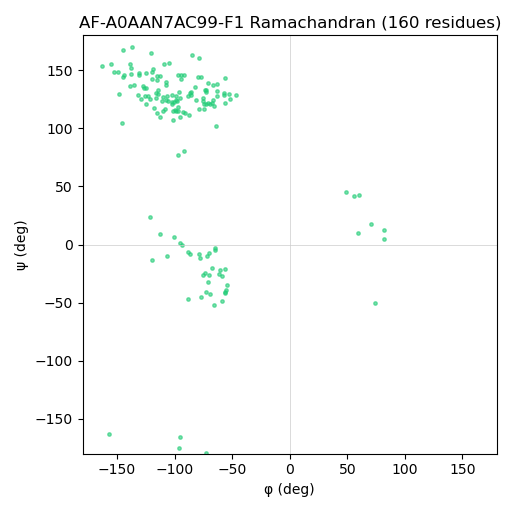 1.00 92.88 95 ILE A O 1
ATOM 742 N N . LYS A 1 96 ? 4.822 -13.529 4.080 1.00 94.06 96 LYS A N 1
ATOM 743 C CA . LYS A 1 96 ? 4.870 -14.408 2.901 1.00 94.06 96 LYS A CA 1
ATOM 744 C C . LYS A 1 96 ? 3.567 -14.399 2.096 1.00 94.06 96 LYS A C 1
ATOM 746 O O . LYS A 1 96 ? 3.065 -15.453 1.714 1.00 94.06 96 LYS A O 1
ATOM 751 N N . LEU A 1 97 ? 3.016 -13.208 1.863 1.00 95.31 97 LEU A N 1
ATOM 752 C CA . LEU A 1 97 ? 1.743 -13.025 1.168 1.00 95.31 97 LEU A CA 1
ATOM 753 C C . LEU A 1 97 ? 1.927 -12.151 -0.070 1.00 95.31 97 LEU A C 1
ATOM 755 O O . LEU A 1 97 ? 2.367 -11.008 0.034 1.00 95.31 97 LEU A O 1
ATOM 759 N N . LYS A 1 98 ? 1.499 -12.657 -1.224 1.00 94.75 98 LYS A N 1
ATOM 760 C CA . LYS A 1 98 ? 1.386 -11.899 -2.468 1.00 94.75 98 LYS A CA 1
ATOM 761 C C . LYS A 1 98 ? -0.052 -11.453 -2.667 1.00 94.75 98 LYS A C 1
ATOM 763 O O . LYS A 1 98 ? -0.975 -12.265 -2.684 1.00 94.75 98 LYS A O 1
ATOM 768 N N . VAL A 1 99 ? -0.254 -10.151 -2.823 1.00 93.31 99 VAL A N 1
ATOM 769 C CA . VAL A 1 99 ? -1.569 -9.554 -3.063 1.00 93.31 99 VAL A CA 1
ATOM 770 C C . VAL A 1 99 ? -1.614 -9.045 -4.495 1.00 93.31 99 VAL A C 1
ATOM 772 O O . VAL A 1 99 ? -0.898 -8.108 -4.849 1.00 93.31 99 VAL A O 1
ATOM 775 N N . LYS A 1 100 ? -2.473 -9.648 -5.319 1.00 90.25 100 LYS A N 1
ATOM 776 C CA . LYS A 1 100 ? -2.740 -9.170 -6.679 1.00 90.25 100 LYS A CA 1
ATOM 777 C C . LYS A 1 100 ? -3.581 -7.904 -6.619 1.00 90.25 100 LYS A C 1
ATOM 779 O O . LYS A 1 100 ? -4.581 -7.840 -5.902 1.00 90.25 100 LYS A O 1
ATOM 784 N N . GLY A 1 101 ? -3.174 -6.898 -7.377 1.00 84.12 101 GLY A N 1
ATOM 785 C CA . GLY A 1 101 ? -3.843 -5.611 -7.421 1.00 84.12 101 GLY A CA 1
ATOM 786 C C . GLY A 1 101 ? -3.975 -5.089 -8.840 1.00 84.12 101 GLY A C 1
ATOM 787 O O . GLY A 1 101 ? -3.388 -5.596 -9.790 1.00 84.12 101 GLY A O 1
ATOM 788 N N . LYS A 1 102 ? -4.756 -4.021 -8.984 1.00 81.31 102 LYS A N 1
ATOM 789 C CA . LYS A 1 102 ? -4.763 -3.232 -10.210 1.00 81.31 102 LYS A CA 1
ATOM 790 C C . LYS A 1 102 ? -3.808 -2.064 -10.024 1.00 81.31 102 LYS A C 1
ATOM 792 O O . LYS A 1 102 ? -4.106 -1.140 -9.269 1.00 81.31 102 LYS A O 1
ATOM 797 N N . ILE A 1 103 ? -2.678 -2.089 -10.719 1.00 73.50 103 ILE A N 1
ATOM 798 C CA . ILE A 1 103 ? -1.754 -0.957 -10.736 1.00 73.50 103 ILE A CA 1
ATOM 799 C C . ILE A 1 103 ? -2.192 -0.012 -11.849 1.00 73.50 103 ILE A C 1
ATOM 801 O O . ILE A 1 103 ? -2.124 -0.336 -13.031 1.00 73.50 103 ILE A O 1
ATOM 805 N N . GLN A 1 104 ? -2.684 1.162 -11.461 1.00 68.12 104 GLN A N 1
ATOM 806 C CA . GLN A 1 104 ? -2.982 2.241 -12.395 1.00 68.12 104 GLN A CA 1
ATOM 807 C C . GLN A 1 104 ? -1.848 3.265 -12.336 1.00 68.12 104 GLN A C 1
ATOM 809 O O . GLN A 1 104 ? -1.753 3.999 -11.348 1.00 68.12 104 GLN A O 1
ATOM 814 N N . PRO A 1 105 ? -0.985 3.350 -13.361 1.00 59.78 105 PRO A N 1
ATOM 815 C CA . PRO A 1 105 ? -0.051 4.460 -13.467 1.00 59.78 105 PRO A CA 1
ATOM 816 C C . PRO A 1 105 ? -0.855 5.755 -13.656 1.00 59.78 105 PRO A C 1
ATOM 818 O O . PRO A 1 105 ? -1.373 6.047 -14.728 1.00 59.78 105 PRO A O 1
ATOM 821 N N . THR A 1 106 ? -1.003 6.529 -12.581 1.00 58.31 106 THR A N 1
ATOM 822 C CA . THR A 1 106 ? -1.766 7.791 -12.567 1.00 58.31 106 THR A CA 1
ATOM 823 C C . THR A 1 106 ? -0.995 8.957 -13.183 1.00 58.31 106 THR A C 1
ATOM 825 O O . THR A 1 106 ? -1.565 10.010 -13.469 1.00 58.31 106 THR A O 1
ATOM 828 N N . SER A 1 107 ? 0.306 8.791 -13.424 1.00 53.19 107 SER A N 1
ATOM 829 C CA . SER A 1 107 ? 1.114 9.770 -14.141 1.00 53.19 107 SER A CA 1
ATOM 830 C C . SER A 1 107 ? 1.038 9.543 -15.645 1.00 53.19 107 SER A C 1
ATOM 832 O O . SER A 1 107 ? 1.336 8.451 -16.123 1.00 53.19 107 SER A O 1
ATOM 834 N N . ARG A 1 108 ? 0.760 10.608 -16.406 1.00 55.03 108 ARG A N 1
ATOM 835 C CA . ARG A 1 108 ? 1.038 10.615 -17.847 1.00 55.03 108 ARG A CA 1
ATOM 836 C C . ARG A 1 108 ? 2.527 10.338 -18.057 1.00 55.03 108 ARG A C 1
ATOM 838 O O . ARG A 1 108 ? 3.358 11.011 -17.436 1.00 55.03 108 ARG A O 1
ATOM 845 N N . ALA A 1 109 ? 2.849 9.368 -18.913 1.00 57.28 109 ALA A N 1
ATOM 846 C CA . ALA A 1 109 ? 4.216 9.157 -19.371 1.00 57.28 109 ALA A CA 1
ATOM 847 C C . ALA A 1 109 ? 4.759 10.492 -19.897 1.00 57.28 109 ALA A C 1
ATOM 849 O O . ALA A 1 109 ? 4.124 11.177 -20.702 1.00 57.28 109 ALA A O 1
ATOM 850 N N . CYS A 1 110 ? 5.898 10.918 -19.361 1.00 57.25 110 CYS A N 1
ATOM 851 C CA . CYS A 1 110 ? 6.507 12.181 -19.730 1.00 57.25 110 CYS A CA 1
ATOM 852 C C . CYS A 1 110 ? 7.489 11.928 -20.870 1.00 57.25 110 CYS A C 1
ATOM 854 O O . CYS A 1 110 ? 8.691 11.839 -20.644 1.00 57.25 110 CYS A O 1
ATOM 856 N N . THR A 1 111 ? 6.983 11.823 -22.096 1.00 63.66 111 THR A N 1
ATOM 857 C CA . THR A 1 111 ? 7.853 11.723 -23.269 1.00 63.66 111 THR A CA 1
ATOM 858 C C . THR A 1 111 ? 8.494 13.084 -23.539 1.00 63.66 111 THR A C 1
ATOM 860 O O . THR A 1 111 ? 7.831 14.132 -23.535 1.00 63.66 111 THR A O 1
ATOM 863 N N . ARG A 1 112 ? 9.811 13.091 -23.732 1.00 68.44 112 ARG A N 1
ATOM 864 C CA . ARG A 1 112 ? 10.581 14.271 -24.126 1.00 68.44 112 ARG A CA 1
ATOM 865 C C . ARG A 1 112 ? 11.365 13.920 -25.375 1.00 68.44 112 ARG A C 1
ATOM 867 O O . ARG A 1 112 ? 12.074 12.923 -25.397 1.00 68.44 112 ARG A O 1
ATOM 874 N N . LYS A 1 113 ? 11.234 14.750 -26.407 1.00 69.69 113 LYS A N 1
ATOM 875 C CA . LYS A 1 113 ? 12.115 14.667 -27.564 1.00 69.69 113 LYS A CA 1
ATOM 876 C C . LYS A 1 113 ? 13.461 15.250 -27.157 1.00 69.69 113 LYS A C 1
ATOM 878 O O . LYS A 1 113 ? 13.540 16.429 -26.823 1.00 69.69 113 LYS A O 1
ATOM 883 N N . VAL A 1 114 ? 14.481 14.409 -27.178 1.00 69.19 114 VAL A N 1
ATOM 884 C CA . VAL A 1 114 ? 15.871 14.797 -26.961 1.00 69.19 114 VAL A CA 1
ATOM 885 C C . VAL A 1 114 ? 16.488 15.004 -28.335 1.00 69.19 114 VAL A C 1
ATOM 887 O O . VAL A 1 114 ? 16.369 14.134 -29.198 1.00 69.19 114 VAL A O 1
ATOM 890 N N . THR A 1 115 ? 17.082 16.172 -28.571 1.00 70.75 115 THR A N 1
ATOM 891 C CA . THR A 1 115 ? 17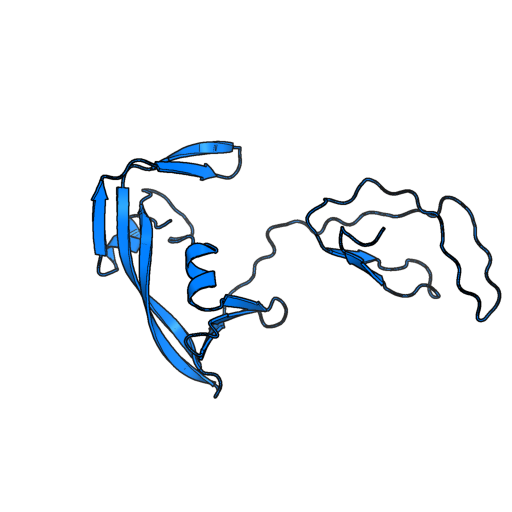.710 16.476 -29.862 1.00 70.75 115 THR A CA 1
ATOM 892 C C . THR A 1 115 ? 19.206 16.625 -29.656 1.00 70.75 115 THR A C 1
ATOM 894 O O . THR A 1 115 ? 19.661 17.337 -28.762 1.00 70.75 115 THR A O 1
ATOM 897 N N . THR A 1 116 ? 19.980 15.929 -30.481 1.00 73.25 116 THR A N 1
ATOM 898 C CA . THR A 1 116 ? 21.436 16.057 -30.503 1.00 73.25 116 THR A CA 1
ATOM 899 C C . THR A 1 116 ? 21.809 17.478 -30.904 1.00 73.25 116 THR A C 1
ATOM 901 O O . THR A 1 116 ? 21.351 17.967 -31.937 1.00 73.25 116 THR A O 1
ATOM 904 N N . THR A 1 117 ? 22.657 18.133 -30.118 1.00 74.12 117 THR A N 1
ATOM 905 C CA . THR A 1 117 ? 23.092 19.515 -30.401 1.00 74.12 117 THR A CA 1
ATOM 906 C C . THR A 1 117 ? 24.073 19.597 -31.566 1.00 74.12 117 THR A C 1
ATOM 908 O O . THR A 1 117 ? 24.185 20.633 -32.218 1.00 74.12 117 THR A O 1
ATOM 911 N N . LYS A 1 118 ? 24.785 18.500 -31.846 1.00 73.75 118 LYS A N 1
ATOM 912 C CA . LYS A 1 118 ? 25.755 18.388 -32.936 1.00 73.75 118 LYS A CA 1
ATOM 913 C C . LYS A 1 118 ? 25.612 17.043 -33.633 1.00 73.75 118 LYS A C 1
ATOM 915 O O . LYS A 1 118 ? 25.316 16.034 -32.996 1.00 73.75 118 LYS A O 1
ATOM 920 N N . LYS A 1 119 ? 25.862 17.034 -34.943 1.00 75.06 119 LYS A N 1
ATOM 921 C CA . LYS A 1 119 ? 25.979 15.799 -35.721 1.00 75.06 119 LYS A CA 1
ATOM 922 C C . LYS A 1 119 ? 27.283 15.102 -35.330 1.00 75.06 119 LYS A C 1
ATOM 924 O O . LYS A 1 119 ? 28.350 15.695 -35.462 1.00 75.06 119 LYS A O 1
ATOM 929 N N . VAL A 1 120 ? 27.183 13.864 -34.858 1.00 73.06 120 VAL A N 1
ATOM 930 C CA . VAL A 1 120 ? 28.330 12.998 -34.561 1.00 73.06 120 VAL A CA 1
ATOM 931 C C . VAL A 1 120 ? 28.328 11.872 -35.588 1.00 73.06 120 VAL A C 1
ATOM 933 O O . VAL A 1 120 ? 27.321 11.185 -35.744 1.00 73.06 120 VAL A O 1
ATOM 936 N N . THR A 1 121 ? 29.432 11.714 -36.314 1.00 76.31 121 THR A N 1
ATOM 937 C CA . THR A 1 121 ? 29.635 10.594 -37.241 1.00 76.31 121 THR A CA 1
ATOM 938 C C . THR A 1 121 ? 30.564 9.597 -36.565 1.00 76.31 121 THR A C 1
ATOM 940 O O . THR A 1 121 ? 31.679 9.967 -36.203 1.00 76.31 121 THR A O 1
ATOM 943 N N . LEU A 1 122 ? 30.104 8.359 -36.389 1.00 74.81 122 LEU A N 1
ATOM 944 C CA . LEU A 1 122 ? 30.885 7.268 -35.806 1.00 74.81 122 LEU A CA 1
ATOM 945 C C . LEU A 1 122 ? 31.268 6.270 -36.893 1.00 74.81 122 LEU A C 1
ATOM 947 O O . LEU 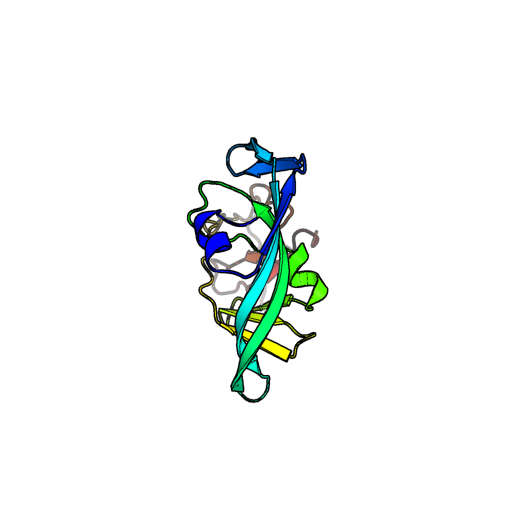A 1 122 ? 30.456 5.957 -37.766 1.00 74.81 122 LEU A O 1
ATOM 951 N N . MET A 1 123 ? 32.498 5.769 -36.832 1.00 78.00 123 MET A N 1
ATOM 952 C CA . MET A 1 123 ? 32.916 4.619 -37.633 1.00 78.00 123 MET A CA 1
ATOM 953 C C . MET A 1 123 ? 32.402 3.318 -36.987 1.00 78.00 123 MET A C 1
ATOM 955 O O . MET A 1 123 ? 32.091 3.312 -35.792 1.00 78.00 123 MET A O 1
ATOM 959 N N . PRO A 1 124 ? 32.316 2.199 -37.733 1.00 75.50 124 PRO A N 1
ATOM 960 C CA . PRO A 1 124 ? 31.913 0.912 -37.166 1.00 75.50 124 PRO A CA 1
ATOM 961 C C . PRO A 1 124 ? 32.750 0.532 -35.934 1.00 75.50 124 PRO A C 1
ATOM 963 O O . PRO A 1 124 ? 33.977 0.572 -35.982 1.00 75.50 124 PRO A O 1
ATOM 966 N N . GLY A 1 125 ? 32.079 0.170 -34.837 1.00 75.81 125 GLY A N 1
ATOM 967 C CA . GLY A 1 125 ? 32.719 -0.229 -33.577 1.00 75.81 125 GLY A CA 1
ATOM 968 C C . GLY A 1 125 ? 33.166 0.921 -32.666 1.00 75.81 125 GLY A C 1
ATOM 969 O O . GLY A 1 125 ? 33.795 0.657 -31.647 1.00 75.81 125 GLY A O 1
ATOM 970 N N . GLN A 1 126 ? 32.864 2.179 -33.005 1.00 77.00 126 GLN A N 1
ATOM 971 C CA . GLN A 1 126 ? 33.153 3.324 -32.137 1.00 77.00 126 GLN A CA 1
ATOM 972 C C . GLN A 1 126 ? 31.959 3.703 -31.259 1.00 77.00 126 GLN A C 1
ATOM 974 O O . GLN A 1 126 ? 30.816 3.722 -31.713 1.00 77.00 126 GLN A O 1
ATOM 979 N N . GLU A 1 127 ? 32.256 4.096 -30.022 1.00 71.25 127 GLU A N 1
ATOM 980 C CA . GLU A 1 127 ? 31.305 4.671 -29.072 1.00 71.25 127 GLU A CA 1
ATOM 981 C C . GLU A 1 127 ? 31.660 6.139 -28.809 1.00 71.25 127 GLU A C 1
ATOM 983 O O . GLU A 1 127 ? 32.835 6.513 -28.785 1.00 71.25 127 GLU A O 1
ATOM 988 N N . ALA A 1 128 ? 30.653 6.991 -28.609 1.00 69.88 128 ALA A N 1
ATOM 989 C CA . ALA A 1 128 ? 30.867 8.374 -28.196 1.00 69.88 128 ALA A CA 1
ATOM 990 C C . ALA A 1 128 ? 29.718 8.892 -27.334 1.00 69.88 128 ALA A C 1
ATOM 992 O O . ALA A 1 128 ? 28.552 8.563 -27.559 1.00 69.88 128 ALA A O 1
ATOM 993 N N . TYR A 1 129 ? 30.048 9.793 -26.408 1.00 69.12 129 TYR A N 1
ATOM 994 C CA . TYR A 1 129 ? 29.056 10.609 -25.718 1.00 69.12 129 TYR A CA 1
ATOM 995 C C . TYR A 1 129 ? 28.512 11.674 -26.673 1.00 69.12 129 TYR A C 1
ATOM 997 O O . TYR A 1 129 ? 29.261 12.502 -27.197 1.00 69.12 129 TYR A O 1
ATOM 1005 N N . VAL A 1 130 ? 27.198 11.661 -26.901 1.00 69.19 130 VAL A N 1
ATOM 1006 C CA . VAL A 1 130 ? 26.534 12.637 -27.770 1.00 69.19 130 VAL A CA 1
ATOM 1007 C C . VAL A 1 130 ? 25.943 13.757 -26.915 1.00 69.19 130 VAL A C 1
ATOM 1009 O O . VAL A 1 130 ? 25.055 13.491 -26.104 1.00 69.19 130 VAL A O 1
ATOM 1012 N N . PRO A 1 131 ? 26.382 15.018 -27.087 1.00 68.81 131 PRO A N 1
ATOM 1013 C CA . PRO A 1 131 ? 25.818 16.130 -26.341 1.00 68.81 131 PRO A CA 1
ATOM 1014 C C . PRO A 1 131 ? 24.385 16.395 -26.809 1.00 68.81 131 PRO A C 1
ATOM 1016 O O . PRO A 1 131 ? 24.124 16.702 -27.982 1.00 68.81 131 PRO A O 1
ATOM 1019 N N . VAL A 1 132 ? 23.448 16.294 -25.877 1.00 71.62 132 VAL A N 1
ATOM 1020 C CA . VAL A 1 132 ? 22.019 16.463 -26.124 1.00 71.62 132 VAL A CA 1
ATOM 1021 C C . VAL A 1 132 ? 21.471 17.672 -25.383 1.00 71.62 132 VAL A C 1
ATOM 1023 O O . VAL A 1 132 ? 21.893 17.962 -24.267 1.00 71.62 132 VAL A O 1
ATOM 1026 N N . ASP A 1 133 ? 20.512 18.356 -26.002 1.00 70.81 133 ASP A N 1
ATOM 1027 C CA . ASP A 1 133 ? 19.717 19.379 -25.330 1.00 70.81 133 ASP A CA 1
ATOM 1028 C C . ASP A 1 133 ? 18.342 18.803 -24.980 1.00 70.81 133 ASP A C 1
ATOM 1030 O O . ASP A 1 133 ? 17.655 18.202 -25.820 1.00 70.81 133 ASP A O 1
ATOM 1034 N N . TYR A 1 134 ? 17.960 18.947 -23.713 1.00 71.69 134 TYR A N 1
ATOM 1035 C CA . TYR A 1 134 ? 16.680 18.493 -23.193 1.00 71.69 134 TYR A CA 1
ATOM 1036 C C . TYR A 1 134 ? 16.239 19.342 -21.997 1.00 71.69 134 TYR A C 1
ATOM 1038 O O . TYR A 1 134 ? 17.042 19.833 -21.207 1.00 71.69 134 TYR A O 1
ATOM 1046 N N . LYS A 1 135 ? 14.918 19.502 -21.836 1.00 69.19 135 LYS A N 1
ATOM 1047 C CA . LYS A 1 135 ? 14.362 20.139 -20.633 1.00 69.19 135 LYS A CA 1
ATOM 1048 C C . LYS A 1 135 ? 14.706 19.293 -19.403 1.00 69.19 135 LYS A C 1
ATOM 1050 O O . LYS A 1 135 ? 14.486 18.083 -19.488 1.00 69.19 135 LYS A O 1
ATOM 1055 N N . PRO A 1 136 ? 15.104 19.904 -18.270 1.00 69.00 136 PRO A N 1
ATOM 1056 C CA . PRO A 1 136 ? 15.439 19.178 -17.053 1.00 69.00 136 PRO A CA 1
ATOM 1057 C C . PRO A 1 136 ? 14.398 18.116 -16.705 1.00 69.00 136 PRO A C 1
ATOM 1059 O O . PRO A 1 136 ? 13.186 18.376 -16.686 1.00 69.00 136 PRO A O 1
ATOM 1062 N N . LEU A 1 137 ? 14.891 16.905 -16.479 1.00 68.56 137 LEU A N 1
ATOM 1063 C CA . LEU A 1 137 ? 14.079 15.769 -16.086 1.00 68.56 137 LEU A CA 1
ATOM 1064 C C . LEU A 1 137 ? 13.716 15.895 -14.595 1.00 68.56 137 LEU A C 1
ATOM 1066 O O . LEU A 1 137 ? 14.513 16.413 -13.818 1.00 68.56 137 LEU A O 1
ATOM 1070 N N . PRO A 1 138 ? 12.511 15.477 -14.163 1.00 67.12 138 PRO A N 1
ATOM 1071 C CA . PRO A 1 138 ? 12.157 15.497 -12.745 1.00 67.12 138 PRO A CA 1
ATOM 1072 C C . PRO A 1 138 ? 13.140 14.688 -11.883 1.00 67.12 138 PRO A C 1
ATOM 1074 O O . PRO A 1 138 ? 13.370 13.516 -12.164 1.00 67.12 138 PRO A O 1
ATOM 1077 N N . ASN A 1 139 ? 13.629 15.283 -10.792 1.00 59.06 139 ASN A N 1
ATOM 1078 C CA . ASN A 1 139 ? 14.714 14.748 -9.949 1.00 59.06 139 ASN A CA 1
ATOM 1079 C C . ASN A 1 139 ? 14.402 13.428 -9.205 1.00 59.06 139 ASN A C 1
ATOM 1081 O O . ASN A 1 139 ? 15.285 12.861 -8.569 1.00 59.06 139 ASN A O 1
ATOM 1085 N N . ASP A 1 140 ? 13.170 12.920 -9.292 1.00 63.50 140 ASP A N 1
ATOM 1086 C CA . ASP A 1 140 ? 12.673 11.820 -8.453 1.00 63.50 140 ASP A CA 1
ATOM 1087 C C . ASP A 1 140 ? 12.216 10.603 -9.281 1.00 63.50 140 ASP A C 1
ATOM 1089 O O . ASP A 1 140 ? 11.319 9.863 -8.865 1.00 63.50 140 ASP A O 1
ATOM 1093 N N . ARG A 1 141 ? 12.727 10.437 -10.509 1.00 63.03 141 ARG A N 1
ATOM 1094 C CA . ARG A 1 141 ? 12.246 9.410 -11.451 1.00 63.03 141 ARG A CA 1
ATOM 1095 C C . ARG A 1 141 ? 13.386 8.731 -12.208 1.00 63.03 141 ARG A C 1
ATOM 1097 O O . ARG A 1 141 ? 14.447 9.312 -12.395 1.00 63.03 141 ARG A O 1
ATOM 1104 N N . CYS A 1 142 ? 13.127 7.507 -12.661 1.00 57.66 142 CYS A N 1
ATOM 1105 C CA . CYS A 1 142 ? 13.966 6.811 -13.634 1.00 57.66 142 CYS A CA 1
ATOM 1106 C C . CYS A 1 142 ? 13.450 7.095 -15.046 1.00 57.66 142 CYS A C 1
ATOM 1108 O O . CYS A 1 142 ? 12.236 7.214 -15.253 1.00 57.66 142 CYS A O 1
ATOM 1110 N N . PHE A 1 143 ? 14.361 7.183 -16.012 1.00 64.75 143 PHE A N 1
ATOM 1111 C CA . PHE A 1 143 ? 14.040 7.511 -17.396 1.00 64.75 143 PHE A CA 1
ATOM 1112 C C . PHE A 1 143 ? 14.564 6.430 -18.331 1.00 64.75 143 PHE A C 1
ATOM 1114 O O . PHE A 1 143 ? 15.702 5.983 -18.212 1.00 64.75 143 PHE A O 1
ATOM 1121 N N . ARG A 1 144 ? 13.718 6.023 -19.278 1.00 67.88 144 ARG A N 1
ATOM 1122 C CA . ARG A 1 144 ? 14.109 5.182 -20.407 1.00 67.88 144 ARG A CA 1
ATOM 1123 C C . ARG A 1 144 ? 14.329 6.083 -21.614 1.00 67.88 144 ARG A C 1
ATOM 1125 O O . ARG A 1 144 ? 13.457 6.888 -21.944 1.00 67.88 144 ARG A O 1
ATOM 1132 N N . PHE A 1 145 ? 15.484 5.948 -22.248 1.00 67.50 145 PHE A N 1
ATOM 1133 C CA . PHE A 1 145 ? 15.810 6.613 -23.499 1.00 67.50 145 PHE A CA 1
ATOM 1134 C C . PHE A 1 145 ? 15.615 5.625 -24.641 1.00 67.50 145 PHE A C 1
ATOM 1136 O O . PHE A 1 145 ? 16.308 4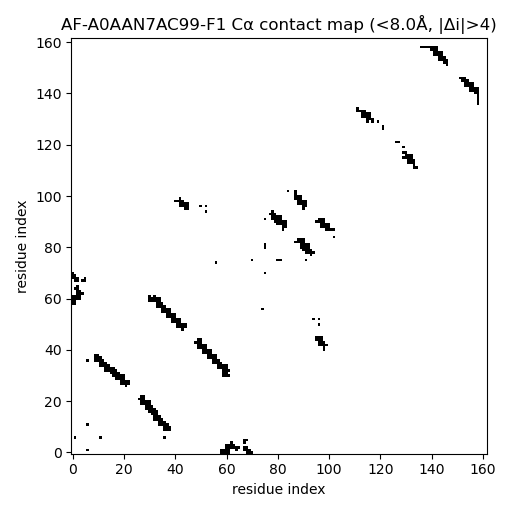.613 -24.723 1.00 67.50 145 PHE A O 1
ATOM 1143 N N . GLU A 1 146 ? 14.663 5.938 -25.513 1.00 71.38 146 GLU A N 1
ATOM 1144 C CA . GLU A 1 146 ? 14.378 5.164 -26.717 1.00 71.38 146 GLU A CA 1
ATOM 1145 C C . GLU A 1 146 ? 15.016 5.889 -27.916 1.00 71.38 146 GLU A C 1
ATOM 1147 O O . GLU A 1 146 ? 14.654 7.037 -28.209 1.00 71.38 146 GLU A O 1
ATOM 1152 N N . PRO A 1 147 ? 16.011 5.285 -28.584 1.00 72.38 147 PRO A N 1
ATOM 1153 C CA . PRO A 1 147 ? 16.704 5.923 -29.691 1.00 72.38 147 PRO A CA 1
ATOM 1154 C C . PRO A 1 147 ? 15.811 5.979 -30.934 1.00 72.38 147 PRO A C 1
ATOM 1156 O O . PRO A 1 147 ? 15.236 4.986 -31.361 1.00 72.38 147 PRO A O 1
ATOM 1159 N N . GLY A 1 148 ? 15.747 7.149 -31.574 1.00 70.25 148 GLY A N 1
ATOM 1160 C CA . GLY A 1 148 ? 15.064 7.302 -32.866 1.00 70.25 148 GLY A CA 1
ATOM 1161 C C . GLY A 1 148 ? 15.881 6.817 -34.073 1.00 70.25 148 GLY A C 1
ATOM 1162 O O . GLY A 1 148 ? 15.362 6.792 -35.185 1.00 70.25 148 GLY A O 1
ATOM 1163 N N . HIS A 1 149 ? 17.158 6.474 -33.880 1.00 69.38 149 HIS A N 1
ATOM 1164 C CA . HIS A 1 149 ? 18.064 5.997 -34.928 1.00 69.38 149 HIS A CA 1
ATOM 1165 C C . HIS A 1 149 ? 18.319 4.496 -34.754 1.00 69.38 149 HIS A C 1
ATOM 1167 O O . HIS A 1 149 ? 18.585 4.056 -33.640 1.00 69.38 149 HIS A O 1
ATOM 1173 N N . ALA A 1 150 ? 18.311 3.726 -35.847 1.00 69.06 150 ALA A N 1
ATOM 1174 C CA . ALA A 1 150 ? 18.380 2.257 -35.818 1.00 69.06 150 ALA A CA 1
ATOM 1175 C C . ALA A 1 150 ? 19.652 1.676 -35.166 1.00 69.06 150 ALA A C 1
ATOM 1177 O O . ALA A 1 150 ? 19.651 0.533 -34.729 1.00 69.06 150 ALA A O 1
ATOM 1178 N N . ALA A 1 151 ? 20.732 2.459 -35.107 1.00 66.50 151 ALA A N 1
ATOM 1179 C CA . ALA A 1 151 ? 21.994 2.078 -34.463 1.00 66.50 151 ALA A CA 1
ATOM 1180 C C . ALA A 1 151 ? 22.116 2.536 -32.995 1.00 66.50 151 ALA A C 1
ATOM 1182 O O . ALA A 1 151 ? 23.154 2.324 -32.377 1.00 66.50 151 ALA A O 1
ATOM 1183 N N . GLY A 1 152 ? 21.109 3.224 -32.451 1.00 64.56 152 GLY A N 1
ATOM 1184 C CA . GLY A 1 152 ? 21.108 3.606 -31.042 1.00 64.56 152 GLY A CA 1
ATOM 1185 C C . GLY A 1 152 ? 20.694 2.431 -30.161 1.00 64.56 152 GLY A C 1
ATOM 1186 O O . GLY A 1 152 ? 19.824 1.648 -30.537 1.00 64.56 152 GLY A O 1
ATOM 1187 N N . LEU A 1 153 ? 21.291 2.333 -28.976 1.00 62.19 153 LEU A N 1
ATOM 1188 C CA . LEU A 1 153 ? 20.896 1.374 -27.948 1.00 62.19 153 LEU A CA 1
ATOM 1189 C C . LEU A 1 153 ? 19.972 2.048 -26.935 1.00 62.19 153 LEU A C 1
ATOM 1191 O O . LEU A 1 153 ? 20.111 3.239 -26.646 1.00 62.19 153 LEU A O 1
ATOM 1195 N N . GLU A 1 154 ? 19.021 1.286 -26.402 1.00 65.19 154 GLU A N 1
ATOM 1196 C CA . GLU A 1 154 ? 18.212 1.753 -25.284 1.00 65.19 154 GLU A CA 1
ATOM 1197 C C . GLU A 1 154 ? 19.078 1.912 -24.037 1.00 65.19 154 GLU A C 1
ATOM 1199 O O . GLU A 1 154 ? 19.891 1.046 -23.711 1.00 65.19 154 GLU A O 1
ATOM 1204 N N . ALA A 1 155 ? 18.870 3.008 -23.315 1.00 64.81 155 ALA A N 1
ATOM 1205 C CA . ALA A 1 155 ? 19.540 3.254 -22.048 1.00 64.81 155 ALA A CA 1
ATOM 1206 C C . ALA A 1 155 ? 18.510 3.571 -20.965 1.00 64.81 155 ALA A C 1
ATOM 1208 O O . ALA A 1 155 ? 17.568 4.341 -21.180 1.00 64.81 155 ALA A O 1
ATOM 1209 N N . VAL A 1 156 ? 18.704 2.987 -19.785 1.00 55.16 156 VAL A N 1
ATOM 1210 C CA . VAL A 1 156 ? 17.983 3.371 -18.571 1.00 55.16 156 VAL A CA 1
ATOM 1211 C C . VAL A 1 156 ? 18.924 4.224 -17.742 1.00 55.16 156 VAL A C 1
ATOM 1213 O O . VAL A 1 156 ? 20.020 3.790 -17.402 1.00 55.16 156 VAL A O 1
ATOM 1216 N N . VAL A 1 157 ? 18.492 5.440 -17.437 1.00 60.34 157 VAL A N 1
ATOM 1217 C CA . VAL A 1 157 ? 19.283 6.418 -16.692 1.00 60.34 157 VAL A CA 1
ATOM 1218 C C . VAL A 1 157 ? 18.473 6.816 -15.464 1.00 60.34 157 VAL A C 1
ATOM 1220 O O . VAL A 1 157 ? 17.283 7.145 -15.565 1.00 60.34 157 VAL A O 1
ATOM 1223 N N . ASP A 1 158 ? 19.087 6.733 -14.287 1.00 53.94 158 ASP A N 1
ATOM 1224 C CA . ASP A 1 158 ? 18.478 7.241 -13.061 1.00 53.94 158 ASP A CA 1
ATOM 1225 C C . ASP A 1 158 ? 18.768 8.744 -12.904 1.00 53.94 158 ASP A C 1
ATOM 1227 O O . ASP A 1 158 ? 19.661 9.296 -13.541 1.00 53.94 158 ASP A O 1
ATOM 1231 N N . ALA A 1 159 ? 18.020 9.436 -12.042 1.00 53.22 159 ALA A N 1
ATOM 1232 C CA . ALA A 1 159 ? 18.233 10.866 -11.793 1.00 53.22 159 ALA A CA 1
ATOM 1233 C C . ALA A 1 159 ? 19.595 11.205 -11.139 1.00 53.22 159 ALA A C 1
ATOM 1235 O O . ALA A 1 159 ? 19.872 12.376 -10.888 1.00 53.22 159 ALA A O 1
ATOM 1236 N N . LYS A 1 160 ? 20.417 10.200 -10.804 1.00 51.91 160 LYS A N 1
ATOM 1237 C CA . LYS A 1 160 ? 21.735 10.351 -10.168 1.00 51.91 160 LYS A CA 1
ATOM 1238 C C . LYS A 1 160 ? 22.890 10.078 -11.130 1.00 51.91 160 LYS A C 1
ATOM 1240 O O . LYS A 1 160 ? 24.037 10.332 -10.767 1.00 51.91 160 LYS A O 1
ATOM 1245 N N . THR A 1 161 ? 22.598 9.556 -12.314 1.00 51.72 161 THR A N 1
ATOM 1246 C CA . THR A 1 161 ? 23.570 9.307 -13.366 1.00 51.72 161 THR A CA 1
ATOM 1247 C C . THR A 1 161 ? 23.848 10.656 -14.042 1.00 51.72 161 THR A C 1
ATOM 1249 O O . THR A 1 161 ? 22.895 11.271 -14.529 1.00 51.72 161 THR A O 1
ATOM 1252 N N . PRO A 1 162 ? 25.096 11.162 -13.975 1.00 46.47 162 PRO A N 1
ATOM 1253 C CA . PRO A 1 162 ? 25.454 12.509 -14.420 1.00 46.47 162 PRO A CA 1
ATOM 1254 C C . PRO A 1 162 ? 25.277 12.734 -15.926 1.00 46.47 162 PRO A C 1
ATOM 1256 O O . PRO A 1 162 ? 25.416 11.761 -16.701 1.00 46.47 162 PRO A O 1
#

Foldseek 3Di:
DAAPVLQVVWPKDKDFDWDWDADPPRDIDTFGMKMWTKDWAWFAAPVRHTDIDIDIDMDTYDHDDPVRDDDDCVNQVVQVWDQDPVQCWTQSPNVRGIHHDDDDPPDDDDDWDKDFPDDDDDDPPDDDDTDIDTDDDPLQDKDWDDDPDPPDDIDIDHSPRD

Nearest PDB structures (foldseek):
  4rgh-assembly1_A  TM=5.828E-01  e=1.592E-01  Homo sapiens
  4pk3-assembly1_A  TM=4.725E-01  e=3.684E-01  Homo sapiens
  4h6z-assembly3_A  TM=3.418E-01  e=8.526E-01  Danio rerio
  8yal-assembly1_C  TM=3.648E-01  e=1.866E+00  Caenorhabditis elegans
  1lwt-assembly1_A  TM=3.221E-01  e=2.919E+00  Saccharomyces cerevisiae

Organism: NCBI:txid1536484

Mean predicted aligned error: 12.98 Å

Radius of gyration: 22.94 Å; Cα contacts (8 Å, |Δi|>4): 249; chains: 1; bounding box: 51×44×57 Å